Protein AF-A0A9Q0NXV8-F1 (afdb_monomer_lite)

Sequence (129 aa):
MNSQIGPPPPKRTSLAHKRGSTTSRKSSSSMAPTPSENGGTSSHGGNTSKPSSPDAPSRMAARRVNAALLTDANALLSGIVTDKDISARVIAEGLRPEQTTVSKIMTRNPIFVNSDSLAIEALQKMVQG

Radius of gyration: 29.87 Å; chains: 1; bounding box: 85×48×69 Å

Foldseek 3Di:
DDDDDDDDDDDDDDDDDDDDDDDDDDDDDDDDDDDDDDDDDPPPPPPPPPPPDDAPVVVCVVVVHFKDFDADPVRDGFFMDGPCLCCVVDVVVVHDPVPDHPSNRTGGDDDDDDPPDDPVVVVVVVVVD

InterPro domains:
  IPR000644 CBS domain [PF00571] (102-128)
  IPR046342 CBS domain superfamily [G3DSA:3.10.580.10] (48-129)
  IPR046342 CBS domain superfamily [SSF54631] (55-128)
  IPR051462 CBS domain-containing protein [PTHR48108] (56-129)

Secondary structure (DSSP, 8-state):
-----PPPPPP---PPPPP---------------------------------S--HHHHHHHHT-SEEEEE-TTS-EEEEEEHHHHIIIIITTT--GGG--HHHHSEES-----TTS-HHHHHHHHHH-

Structure (mmCIF, N/CA/C/O backbone):
data_AF-A0A9Q0NXV8-F1
#
_entry.id   AF-A0A9Q0NXV8-F1
#
loop_
_atom_site.group_PDB
_atom_site.id
_atom_site.type_symbol
_atom_site.label_atom_id
_atom_site.label_alt_id
_atom_site.label_comp_id
_atom_site.label_asym_id
_atom_site.label_entity_id
_atom_site.label_seq_id
_atom_site.pdbx_PDB_ins_code
_atom_site.Cartn_x
_atom_site.Cartn_y
_atom_site.Cartn_z
_atom_site.occupancy
_atom_site.B_iso_or_equiv
_atom_site.auth_seq_id
_atom_site.auth_comp_id
_atom_site.auth_asym_id
_atom_site.auth_atom_id
_atom_site.pdbx_PDB_model_num
ATOM 1 N N . MET A 1 1 ? 43.947 -5.105 37.808 1.00 52.59 1 MET A N 1
ATOM 2 C CA . MET A 1 1 ? 42.653 -4.963 37.107 1.00 52.59 1 MET A CA 1
ATOM 3 C C . MET A 1 1 ? 41.703 -5.998 37.693 1.00 52.59 1 MET A C 1
ATOM 5 O O . MET A 1 1 ? 41.847 -7.170 37.384 1.00 52.59 1 MET A O 1
ATOM 9 N N . ASN A 1 2 ? 40.833 -5.596 38.624 1.00 43.09 2 ASN A N 1
ATOM 10 C CA . ASN A 1 2 ? 39.892 -6.506 39.284 1.00 43.09 2 ASN A CA 1
ATOM 11 C C . ASN A 1 2 ? 38.717 -6.814 38.349 1.00 43.09 2 ASN A C 1
ATOM 13 O O . ASN A 1 2 ? 37.932 -5.926 38.031 1.00 43.09 2 ASN A O 1
ATOM 17 N N . SER A 1 3 ? 38.592 -8.072 37.938 1.00 55.44 3 SER A N 1
ATOM 18 C CA . SER A 1 3 ? 37.454 -8.582 37.172 1.00 55.44 3 SER A CA 1
ATOM 19 C C . SER A 1 3 ? 36.340 -8.996 38.135 1.00 55.44 3 SER A C 1
ATOM 21 O O . SER A 1 3 ? 36.444 -10.007 38.827 1.00 55.44 3 SER A O 1
ATOM 23 N N . GLN A 1 4 ? 35.285 -8.189 38.214 1.00 60.06 4 GLN A N 1
ATOM 24 C CA . GLN A 1 4 ? 34.122 -8.431 39.065 1.00 60.06 4 GLN A CA 1
ATOM 25 C C . GLN A 1 4 ? 33.168 -9.413 38.363 1.00 60.06 4 GLN A C 1
ATOM 27 O O . GLN A 1 4 ? 32.576 -9.085 37.337 1.00 60.06 4 GLN A O 1
ATOM 32 N N . ILE A 1 5 ? 33.050 -10.635 38.890 1.00 61.59 5 ILE A N 1
ATOM 33 C CA . ILE A 1 5 ? 32.120 -11.667 38.407 1.00 61.59 5 ILE A CA 1
ATOM 34 C C . ILE A 1 5 ? 30.780 -11.453 39.125 1.00 61.59 5 ILE A C 1
ATOM 36 O O . ILE A 1 5 ? 30.712 -11.536 40.350 1.00 61.59 5 ILE A O 1
ATOM 40 N N . GLY A 1 6 ? 29.729 -11.122 38.371 1.00 64.06 6 GLY A N 1
ATOM 41 C CA . GLY A 1 6 ? 28.375 -10.930 38.903 1.00 64.06 6 GLY A CA 1
ATOM 42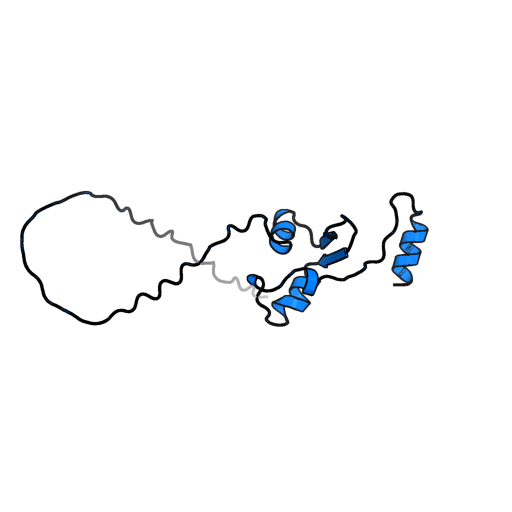 C C . GLY A 1 6 ? 27.720 -12.242 39.376 1.00 64.06 6 GLY A C 1
ATOM 43 O O . GLY A 1 6 ? 28.133 -13.323 38.949 1.00 64.06 6 GLY A O 1
ATOM 44 N N . PRO A 1 7 ? 26.705 -12.176 40.259 1.00 69.25 7 PRO A N 1
ATOM 45 C CA . PRO A 1 7 ? 26.071 -13.363 40.830 1.00 69.25 7 PRO A CA 1
ATOM 46 C C . PRO A 1 7 ? 25.245 -14.157 39.794 1.00 69.25 7 PRO A C 1
ATOM 48 O O . PRO A 1 7 ? 24.706 -13.569 38.852 1.00 69.25 7 PRO A O 1
ATOM 51 N N . PRO A 1 8 ? 25.111 -15.489 39.961 1.00 64.75 8 PRO A N 1
ATOM 52 C CA . PRO A 1 8 ? 24.391 -16.349 39.022 1.00 64.75 8 PRO A CA 1
ATOM 53 C C . PRO A 1 8 ? 22.861 -16.143 39.075 1.00 64.75 8 PRO A C 1
ATOM 55 O O . PRO A 1 8 ? 22.322 -15.785 40.126 1.00 64.75 8 PRO A O 1
ATOM 58 N N . PRO A 1 9 ? 22.131 -16.412 37.972 1.00 64.94 9 PRO A N 1
ATOM 59 C CA . PRO A 1 9 ? 20.680 -16.237 37.907 1.00 64.94 9 PRO A CA 1
ATOM 60 C C . PRO A 1 9 ? 19.910 -17.303 38.719 1.00 64.94 9 PRO A C 1
ATOM 62 O O . PRO A 1 9 ? 20.378 -18.438 38.859 1.00 64.94 9 PRO A O 1
ATOM 65 N N . PRO A 1 10 ? 18.702 -16.983 39.228 1.00 62.62 10 PRO A N 1
ATOM 66 C CA . PRO A 1 10 ? 17.912 -17.903 40.043 1.00 62.62 10 PRO A CA 1
ATOM 67 C C . PRO A 1 10 ? 17.297 -19.049 39.219 1.00 62.62 10 PRO A C 1
ATOM 69 O O . PRO A 1 10 ? 16.832 -18.868 38.092 1.00 62.62 10 PRO A O 1
ATOM 72 N N . LYS A 1 11 ? 17.263 -20.251 39.811 1.00 53.03 11 LYS A N 1
ATOM 73 C CA . LYS A 1 11 ? 16.690 -21.469 39.214 1.00 53.03 11 LYS A CA 1
ATOM 74 C C . LYS A 1 11 ? 15.155 -21.416 39.235 1.00 53.03 11 LYS A C 1
ATOM 76 O O . LYS A 1 11 ? 14.556 -21.275 40.298 1.00 53.03 11 LYS A O 1
ATOM 81 N N . ARG A 1 12 ? 14.515 -21.581 38.068 1.00 49.88 12 ARG A N 1
ATOM 82 C CA . ARG A 1 12 ? 13.050 -21.711 37.930 1.00 49.88 12 ARG A CA 1
ATOM 83 C C . ARG A 1 12 ? 12.572 -23.015 38.572 1.00 49.88 12 ARG A C 1
ATOM 85 O O . ARG A 1 12 ? 12.885 -24.094 38.077 1.00 49.88 12 ARG A O 1
ATOM 92 N N . THR A 1 13 ? 11.781 -22.914 39.634 1.00 48.94 13 THR A N 1
ATOM 93 C CA . THR A 1 13 ? 10.997 -24.024 40.183 1.00 48.94 13 THR A CA 1
ATOM 94 C C . THR A 1 13 ? 9.677 -24.136 39.412 1.00 48.94 13 THR A C 1
ATOM 96 O O . THR A 1 13 ? 8.962 -23.154 39.217 1.00 48.94 13 THR A O 1
ATOM 99 N N . SER A 1 14 ? 9.363 -25.327 38.900 1.00 45.28 14 SER A N 1
ATOM 100 C CA . SER A 1 14 ? 8.097 -25.615 38.222 1.00 45.28 14 SER A CA 1
ATOM 101 C C . SER A 1 14 ? 7.007 -25.914 39.256 1.00 45.28 14 SER A C 1
ATOM 103 O O . SER A 1 14 ? 7.026 -26.952 39.913 1.00 45.28 14 SER A O 1
ATOM 105 N N . LEU A 1 15 ? 6.038 -25.005 39.410 1.00 46.19 15 LEU A N 1
ATOM 106 C CA . LEU A 1 15 ? 4.835 -25.282 40.195 1.00 46.19 15 LEU A CA 1
ATOM 107 C C . LEU A 1 15 ? 3.858 -26.170 39.412 1.00 46.19 15 LEU A C 1
ATOM 109 O O . LEU A 1 15 ? 3.526 -25.928 38.251 1.00 46.19 15 LEU A O 1
ATOM 113 N N . ALA A 1 16 ? 3.445 -27.233 40.096 1.00 51.38 16 ALA A N 1
ATOM 114 C CA . ALA A 1 16 ? 2.641 -28.342 39.620 1.00 51.38 16 ALA A CA 1
ATOM 115 C C . ALA A 1 16 ? 1.193 -27.954 39.276 1.00 51.38 16 ALA A C 1
ATOM 117 O O . ALA A 1 16 ? 0.560 -27.140 39.949 1.00 51.38 16 ALA A O 1
ATOM 118 N N . HIS A 1 17 ? 0.650 -28.612 38.249 1.00 45.22 17 HIS A N 1
ATOM 119 C CA . HIS A 1 17 ? -0.755 -28.535 37.864 1.00 45.22 17 HIS A CA 1
ATOM 120 C C . HIS A 1 17 ? -1.626 -29.318 38.857 1.00 45.22 17 HIS A C 1
ATOM 122 O O . HIS A 1 17 ? -1.383 -30.493 39.144 1.00 45.22 17 HIS A O 1
ATOM 128 N N . LYS A 1 18 ? -2.657 -28.651 39.379 1.00 44.69 18 LYS A N 1
ATOM 129 C CA . LYS A 1 18 ? -3.628 -29.193 40.331 1.00 44.69 18 LYS A CA 1
ATOM 130 C C . LYS A 1 18 ? -4.567 -30.173 39.611 1.00 44.69 18 LYS A C 1
ATOM 132 O O . LYS A 1 18 ? -5.287 -29.788 38.695 1.00 44.69 18 LYS A O 1
ATOM 137 N N . ARG A 1 19 ? -4.551 -31.441 40.031 1.00 34.03 19 ARG A N 1
ATOM 138 C CA . ARG A 1 19 ? -5.478 -32.500 39.593 1.00 34.03 19 ARG A CA 1
ATOM 139 C C . ARG A 1 19 ? -6.863 -32.230 40.19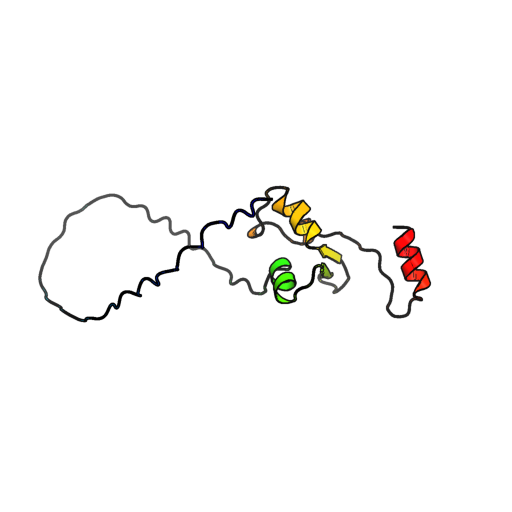0 1.00 34.03 19 ARG A C 1
ATOM 141 O O . ARG A 1 19 ? -6.972 -32.037 41.398 1.00 34.03 19 ARG A O 1
ATOM 148 N N . GLY A 1 20 ? -7.905 -32.243 39.364 1.00 36.94 20 GLY A N 1
ATOM 149 C CA . GLY A 1 20 ? -9.300 -32.233 39.800 1.00 36.94 20 GLY A CA 1
ATOM 150 C C . GLY A 1 20 ? -10.036 -33.427 39.203 1.00 36.94 20 GLY A C 1
ATOM 151 O O . GLY A 1 20 ? -10.307 -33.446 38.009 1.00 36.94 20 GLY A O 1
ATOM 152 N N . SER A 1 21 ? -10.348 -34.419 40.033 1.00 40.56 21 SER A N 1
ATOM 153 C CA . SER A 1 21 ? -11.328 -35.466 39.737 1.00 40.56 21 SER A CA 1
ATOM 154 C C . SER A 1 21 ? -12.004 -35.865 41.042 1.00 40.56 21 SER A C 1
ATOM 156 O O . SER A 1 21 ? -11.302 -36.252 41.974 1.00 40.56 21 SER A O 1
ATOM 158 N N . THR A 1 22 ? -13.331 -35.776 41.121 1.00 37.09 22 THR A N 1
ATOM 159 C CA . THR A 1 22 ? -14.213 -36.782 41.747 1.00 37.09 22 THR A CA 1
ATOM 160 C C . THR A 1 22 ? -15.678 -36.364 41.641 1.00 37.09 22 THR A C 1
ATOM 162 O O . THR A 1 22 ? -16.037 -35.193 41.569 1.00 37.09 22 THR A O 1
ATOM 165 N N . THR A 1 23 ? -16.499 -37.398 41.552 1.00 34.97 23 THR A N 1
ATOM 166 C CA . THR A 1 23 ? -17.894 -37.484 41.140 1.00 34.97 23 THR A CA 1
ATOM 167 C C . THR A 1 23 ? -18.876 -37.517 42.316 1.00 34.97 23 THR A C 1
ATOM 169 O O . THR A 1 23 ? -18.557 -38.035 43.381 1.00 34.97 23 THR A O 1
ATOM 172 N N . SER A 1 24 ? -20.128 -37.141 42.018 1.00 39.56 24 SER A N 1
ATOM 173 C CA . SER A 1 24 ? -21.401 -37.577 42.634 1.00 39.56 24 SER A CA 1
ATOM 174 C C . SER A 1 24 ? -21.760 -37.123 44.060 1.00 39.56 24 SER A C 1
ATOM 176 O O . SER A 1 24 ? -21.072 -37.459 45.016 1.00 39.56 24 SER A O 1
ATOM 178 N N . ARG A 1 25 ? -22.956 -36.522 44.216 1.00 42.59 25 ARG A N 1
ATOM 179 C CA . ARG A 1 25 ? -24.110 -37.134 44.920 1.00 42.59 25 ARG A CA 1
ATOM 180 C C . ARG A 1 25 ? -25.383 -36.269 44.843 1.00 42.59 25 ARG A C 1
ATOM 182 O O . ARG A 1 25 ? -25.326 -35.047 44.845 1.00 42.59 25 ARG A O 1
ATOM 189 N N . LYS A 1 26 ? -26.520 -36.962 44.724 1.00 36.97 26 LYS A N 1
ATOM 190 C CA . LYS A 1 26 ? -27.904 -36.507 44.499 1.00 36.97 26 LYS A CA 1
ATOM 191 C C . LYS A 1 26 ? -28.740 -36.801 45.755 1.00 36.97 26 LYS A C 1
ATOM 193 O O . LYS A 1 26 ? -28.640 -37.922 46.243 1.00 36.97 26 LYS A O 1
ATOM 198 N N . SER A 1 27 ? -29.596 -35.865 46.181 1.00 41.47 27 SER A N 1
ATOM 199 C CA . SER A 1 27 ? -30.734 -36.041 47.128 1.00 41.47 27 SER A CA 1
ATOM 200 C C . SER A 1 27 ? -31.414 -34.663 47.323 1.00 41.47 27 SER A C 1
ATOM 202 O O . SER A 1 27 ? -30.717 -33.744 47.729 1.00 41.47 27 SER A O 1
ATOM 204 N N . SER A 1 28 ? -32.600 -34.325 46.785 1.00 43.31 28 SER A N 1
ATOM 205 C CA . SER A 1 28 ? -34.014 -34.710 47.057 1.00 43.31 28 SER A CA 1
ATOM 206 C C . SER A 1 28 ? -34.743 -33.886 48.153 1.00 43.31 28 SER A C 1
ATOM 208 O O . SER A 1 28 ? -34.288 -33.881 49.290 1.00 43.31 28 SER A O 1
ATOM 210 N N . SER A 1 29 ? -35.929 -33.335 47.791 1.00 37.03 29 SER A N 1
ATOM 211 C CA . SER A 1 29 ? -37.037 -32.693 48.580 1.00 37.03 29 SER A CA 1
ATOM 212 C C . SER A 1 29 ? -36.802 -31.266 49.141 1.00 37.03 29 SER A C 1
ATOM 214 O O . SER A 1 29 ? -35.686 -30.997 49.554 1.00 37.03 29 SER A O 1
ATOM 216 N N . SER A 1 30 ? -37.724 -30.280 49.222 1.00 37.25 30 SER A N 1
ATOM 217 C CA . SER A 1 30 ? -39.164 -30.065 48.899 1.00 37.25 30 SER A CA 1
ATOM 218 C C . SER A 1 30 ? -39.542 -28.558 49.097 1.00 37.25 30 SER A C 1
ATOM 220 O O . SER A 1 30 ? -38.924 -27.935 49.949 1.00 37.25 30 SER A O 1
ATOM 222 N N . MET A 1 31 ? -40.537 -28.036 48.335 1.00 35.31 31 MET A N 1
ATOM 223 C CA . MET A 1 31 ? -41.461 -26.841 48.440 1.00 35.31 31 MET A CA 1
ATOM 224 C C . MET A 1 31 ? -41.196 -25.697 49.475 1.00 35.31 31 MET A C 1
ATOM 226 O O . MET A 1 31 ? -40.831 -26.003 50.596 1.00 35.31 31 MET A O 1
ATOM 230 N N . ALA A 1 32 ? -41.445 -24.377 49.304 1.00 45.50 32 ALA A N 1
ATOM 231 C CA . ALA A 1 32 ? -42.276 -23.498 48.437 1.00 45.50 32 ALA A CA 1
ATOM 232 C C . ALA A 1 32 ? -41.725 -22.012 48.482 1.00 45.50 32 ALA A C 1
ATOM 234 O O . ALA A 1 32 ? -40.693 -21.807 49.119 1.00 45.50 32 ALA A O 1
ATOM 235 N N . PRO A 1 33 ? -42.330 -20.980 47.828 1.00 45.44 33 PRO A N 1
ATOM 236 C CA . PRO A 1 33 ? -41.615 -19.823 47.245 1.00 45.44 33 PRO A CA 1
ATOM 237 C C . PRO A 1 33 ? -41.532 -18.537 48.101 1.00 45.44 33 PRO A C 1
ATOM 239 O O . PRO A 1 33 ? -42.396 -18.269 48.931 1.00 45.44 33 PRO A O 1
ATOM 242 N N . THR A 1 34 ? -40.552 -17.676 47.794 1.00 44.72 34 THR A N 1
ATOM 243 C CA . THR A 1 34 ? -40.480 -16.257 48.203 1.00 44.72 34 THR A CA 1
ATOM 244 C C . THR A 1 34 ? -40.438 -15.353 46.957 1.00 44.72 34 THR A C 1
ATOM 246 O O . THR A 1 34 ? -39.761 -15.707 45.988 1.00 44.72 34 THR A O 1
ATOM 249 N N . PRO A 1 35 ? -41.139 -14.200 46.917 1.00 43.50 35 PRO A N 1
ATOM 250 C CA . PRO A 1 35 ? -40.987 -13.235 45.835 1.00 43.50 35 PRO A CA 1
ATOM 251 C C . PRO A 1 35 ? -39.839 -12.284 46.188 1.00 43.50 35 PRO A C 1
ATOM 253 O O . PRO A 1 35 ? -39.892 -11.606 47.211 1.00 43.50 35 PRO A O 1
ATOM 256 N N . SER A 1 36 ? -38.792 -12.239 45.364 1.00 49.22 36 SER A N 1
ATOM 257 C CA . SER A 1 36 ? -37.734 -11.235 45.498 1.00 49.22 36 SER A CA 1
ATOM 258 C C . SER A 1 36 ? -37.511 -10.536 44.165 1.00 49.22 36 SER A C 1
ATOM 260 O O . SER A 1 36 ? -37.286 -11.171 43.136 1.00 49.22 36 SER A O 1
ATOM 262 N N . GLU A 1 37 ? -37.632 -9.216 44.222 1.00 35.59 37 GLU A N 1
ATOM 263 C CA . GLU A 1 37 ? -37.556 -8.263 43.125 1.00 35.59 37 GLU A CA 1
ATOM 264 C C . GLU A 1 37 ? -36.120 -8.054 42.607 1.00 35.59 37 GLU A C 1
ATOM 266 O O . GLU A 1 37 ? -35.141 -8.218 43.335 1.00 35.59 37 GLU A O 1
ATOM 271 N N . ASN A 1 38 ? -36.063 -7.572 41.359 1.00 33.44 38 ASN A N 1
ATOM 272 C CA . ASN A 1 38 ? -34.958 -6.932 40.634 1.00 33.44 38 ASN A CA 1
ATOM 273 C C . ASN A 1 38 ? -33.880 -7.799 39.962 1.00 33.44 38 ASN A C 1
ATOM 275 O O . ASN A 1 38 ? -33.057 -8.455 40.591 1.00 33.44 38 ASN A O 1
ATOM 279 N N . GLY A 1 39 ? -33.802 -7.646 38.635 1.00 33.75 39 GLY A N 1
ATOM 280 C CA . GLY A 1 39 ? -32.649 -8.036 37.826 1.00 33.75 39 GLY A CA 1
ATOM 281 C C . GLY A 1 39 ? -32.956 -7.981 36.334 1.00 33.75 39 GLY A C 1
ATOM 282 O O . GLY A 1 39 ? -33.428 -8.959 35.762 1.00 33.75 39 GLY A O 1
ATOM 283 N N . GLY A 1 40 ? -32.722 -6.827 35.704 1.00 40.81 40 GLY A N 1
ATOM 284 C CA . GLY A 1 40 ? -32.928 -6.627 34.272 1.00 40.81 40 GLY A CA 1
ATOM 285 C C . GLY A 1 40 ? -32.151 -7.633 33.423 1.00 40.81 40 GLY A C 1
ATOM 286 O O . GLY A 1 40 ? -30.950 -7.823 33.601 1.00 40.81 40 GLY A O 1
ATOM 287 N N . THR A 1 41 ? -32.834 -8.241 32.458 1.00 38.06 41 THR A N 1
ATOM 288 C CA . THR A 1 41 ? -32.188 -8.955 31.359 1.00 38.06 41 THR A CA 1
ATOM 289 C C . THR A 1 41 ? -32.449 -8.161 30.090 1.00 38.06 41 THR A C 1
ATOM 291 O O . THR A 1 41 ? -33.449 -8.318 29.398 1.00 38.06 41 THR A O 1
ATOM 294 N N . SER A 1 42 ? -31.540 -7.233 29.797 1.00 42.91 42 SER A N 1
ATOM 295 C CA . SER A 1 42 ? -31.408 -6.689 28.456 1.00 42.91 42 SER A CA 1
ATOM 296 C C . SER A 1 42 ? -30.935 -7.828 27.555 1.00 42.91 42 SER A C 1
ATOM 298 O O . SER A 1 42 ? -29.753 -8.153 27.474 1.00 42.91 42 SER A O 1
ATOM 300 N N . SER A 1 43 ? -31.884 -8.466 26.877 1.00 44.34 43 SER A N 1
ATOM 301 C CA . SER A 1 43 ? -31.621 -9.400 25.791 1.00 44.34 43 SER A CA 1
ATOM 302 C C . SER A 1 43 ? -31.041 -8.637 24.595 1.00 44.34 43 SER A C 1
ATOM 304 O O . SER A 1 43 ? -31.725 -8.388 23.605 1.00 44.34 43 SER A O 1
ATOM 306 N N . HIS A 1 44 ? -29.771 -8.241 24.671 1.00 46.44 44 HIS A N 1
ATOM 307 C CA . HIS A 1 44 ? -29.007 -7.914 23.472 1.00 46.44 44 HIS A CA 1
ATOM 308 C C . HIS A 1 44 ? -28.566 -9.232 22.843 1.00 46.44 44 HIS A C 1
ATOM 310 O O . HIS A 1 44 ? -27.467 -9.731 23.084 1.00 46.44 44 HIS A O 1
ATOM 316 N N . GLY A 1 45 ? -29.476 -9.813 22.059 1.00 41.91 45 GLY A N 1
ATOM 317 C CA . GLY A 1 45 ? -29.164 -10.863 21.101 1.00 41.91 45 GLY A CA 1
ATOM 318 C C . GLY A 1 45 ? -28.170 -10.316 20.083 1.00 41.91 45 GLY A C 1
ATOM 319 O O . GLY A 1 45 ? -28.552 -9.746 19.065 1.00 41.91 45 GLY A O 1
ATOM 320 N N . GLY A 1 46 ? -26.882 -10.433 20.394 1.00 40.41 46 GLY A N 1
ATOM 321 C CA . GLY A 1 46 ? -25.817 -10.143 19.455 1.00 40.41 46 GLY A CA 1
ATOM 322 C C . GLY A 1 46 ? -25.844 -11.201 18.366 1.00 40.41 46 GLY A C 1
ATOM 323 O O . GLY A 1 46 ? -25.392 -12.322 18.589 1.00 40.41 46 GLY A O 1
ATOM 324 N N . ASN A 1 47 ? -26.364 -10.845 17.191 1.00 49.44 47 ASN A N 1
ATOM 325 C CA . ASN A 1 47 ? -26.079 -11.569 15.961 1.00 49.44 47 ASN A CA 1
ATOM 326 C C . ASN A 1 47 ? -24.560 -11.554 15.765 1.00 49.44 47 ASN A C 1
ATOM 328 O O . ASN A 1 47 ? -24.002 -10.605 15.217 1.00 49.44 47 ASN A O 1
ATOM 332 N N . THR A 1 48 ? -23.871 -12.590 16.236 1.00 48.88 48 THR A N 1
ATOM 333 C CA . THR A 1 48 ? -22.484 -12.842 15.868 1.00 48.88 48 THR A CA 1
ATOM 334 C C . THR A 1 48 ? -22.509 -13.396 14.453 1.00 48.88 48 THR A C 1
ATOM 336 O O . THR A 1 48 ? -22.503 -14.603 14.214 1.00 48.88 48 THR A O 1
ATOM 339 N N . SER A 1 49 ? -22.593 -12.489 13.478 1.00 57.88 49 SER A N 1
ATOM 340 C CA . SER A 1 49 ? -22.225 -12.810 12.109 1.00 57.88 49 SER A CA 1
ATOM 341 C C . SER A 1 49 ? -20.799 -13.347 12.160 1.00 57.88 49 SER A C 1
ATOM 343 O O . SER A 1 49 ? -19.835 -12.631 12.423 1.00 57.88 49 SER A O 1
ATOM 345 N N . LYS A 1 50 ? -20.684 -14.666 12.006 1.00 46.84 50 LYS A N 1
ATOM 346 C CA . LYS A 1 50 ? -19.425 -15.383 11.835 1.00 46.84 50 LYS A CA 1
ATOM 347 C C . LYS A 1 50 ? -18.536 -14.551 10.900 1.00 46.84 50 LYS A C 1
ATOM 349 O O . LYS A 1 50 ? -18.988 -14.286 9.785 1.00 46.84 50 LYS A O 1
ATOM 354 N N . PRO A 1 51 ? -17.321 -14.128 11.296 1.00 48.88 51 PRO A N 1
ATOM 355 C CA . PRO A 1 51 ? -16.437 -13.433 10.372 1.00 48.88 51 PRO A CA 1
ATOM 356 C C . PRO A 1 51 ? -16.087 -14.428 9.261 1.00 48.88 51 PRO A C 1
ATOM 358 O O . PRO A 1 51 ? -15.316 -15.365 9.461 1.00 48.88 51 PRO A O 1
ATOM 361 N N . SER A 1 52 ? -16.746 -14.302 8.109 1.00 51.22 52 SER A N 1
ATOM 362 C CA . SER A 1 52 ? -16.696 -15.298 7.034 1.00 51.22 52 SER A CA 1
ATOM 363 C C . SER A 1 52 ? -15.403 -15.243 6.216 1.00 51.22 52 SER A C 1
ATOM 365 O O . SER A 1 52 ? -15.213 -16.053 5.316 1.00 51.22 52 SER A O 1
ATOM 367 N N . SER A 1 53 ? -14.470 -14.356 6.554 1.00 54.31 53 SER A N 1
ATOM 368 C CA . SER A 1 53 ? -13.096 -14.359 6.051 1.00 54.31 53 SER A CA 1
ATOM 369 C C . SER A 1 53 ? -12.195 -13.569 7.004 1.00 54.31 53 SER A C 1
ATOM 371 O O . SER A 1 53 ? -12.654 -12.547 7.517 1.00 54.31 53 SER A O 1
ATOM 373 N N . PRO A 1 54 ? -10.931 -13.978 7.227 1.00 62.00 54 PRO A N 1
ATOM 374 C CA . PRO A 1 54 ? -9.983 -13.161 7.978 1.00 62.00 54 PRO A CA 1
ATOM 375 C C . PRO A 1 54 ? -9.823 -11.792 7.308 1.00 62.00 54 PRO A C 1
ATOM 377 O O . PRO A 1 54 ? -9.720 -11.701 6.080 1.00 62.00 54 PRO A O 1
ATOM 380 N N . ASP A 1 55 ? -9.812 -10.739 8.121 1.00 83.50 55 ASP A N 1
ATOM 381 C CA . ASP A 1 55 ? -9.556 -9.376 7.667 1.00 83.50 55 ASP A CA 1
ATOM 382 C C . ASP A 1 55 ? -8.138 -9.235 7.074 1.00 83.50 55 ASP A C 1
ATOM 384 O O . ASP A 1 55 ? -7.289 -10.130 7.181 1.00 83.50 55 ASP A O 1
ATOM 388 N N . ALA A 1 56 ? -7.881 -8.130 6.364 1.00 87.81 56 ALA A N 1
ATOM 389 C CA . ALA A 1 56 ? -6.596 -7.933 5.689 1.00 87.81 56 ALA A CA 1
ATOM 390 C C . ALA A 1 56 ? -5.386 -8.039 6.646 1.00 87.81 56 ALA A C 1
ATOM 392 O O . ALA A 1 56 ? -4.465 -8.784 6.301 1.00 87.81 56 ALA A O 1
ATOM 393 N N . PRO A 1 57 ? -5.386 -7.421 7.849 1.00 90.25 57 PRO A N 1
ATOM 394 C CA . PRO A 1 57 ? -4.283 -7.559 8.803 1.00 90.25 57 PRO A CA 1
ATOM 395 C C . PRO A 1 57 ? -4.026 -9.011 9.225 1.00 90.25 57 PRO A C 1
ATOM 397 O O . PRO A 1 57 ? -2.882 -9.468 9.191 1.00 90.25 57 PRO A O 1
ATOM 400 N N . SER A 1 58 ? -5.076 -9.776 9.545 1.00 92.00 58 SER A N 1
ATOM 401 C CA . SER A 1 58 ? -4.929 -11.188 9.922 1.00 92.00 58 SER A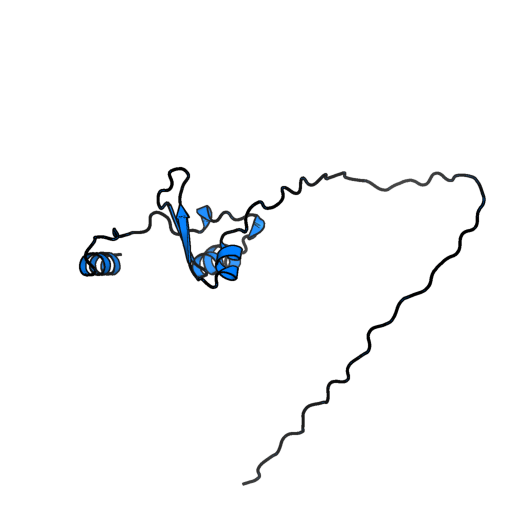 CA 1
ATOM 402 C C . SER A 1 58 ? -4.367 -12.026 8.773 1.00 92.00 58 SER A C 1
ATOM 404 O O . SER A 1 58 ? -3.513 -12.890 8.984 1.00 92.00 58 SER A O 1
ATOM 406 N N . ARG A 1 59 ? -4.798 -11.760 7.530 1.00 92.31 59 ARG A N 1
ATOM 407 C CA . ARG A 1 59 ? -4.268 -12.435 6.331 1.00 92.31 59 ARG A CA 1
ATOM 408 C C . ARG A 1 59 ? -2.803 -12.096 6.074 1.00 92.31 59 ARG A C 1
ATOM 410 O O . ARG A 1 59 ? -2.043 -12.995 5.712 1.00 92.31 59 ARG A O 1
ATOM 417 N N . MET A 1 60 ? -2.419 -10.834 6.250 1.00 95.25 60 MET A N 1
ATOM 418 C CA . MET A 1 60 ? -1.036 -10.372 6.111 1.00 95.25 60 MET A CA 1
ATOM 419 C C . MET A 1 60 ? -0.128 -11.060 7.135 1.00 95.25 60 MET A C 1
ATOM 421 O O . MET A 1 60 ? 0.885 -11.649 6.755 1.00 95.25 60 MET A O 1
ATOM 425 N N . ALA A 1 61 ? -0.552 -11.103 8.403 1.00 93.88 61 ALA A N 1
ATOM 426 C CA . ALA A 1 61 ? 0.168 -11.783 9.477 1.00 93.88 61 ALA A CA 1
ATOM 427 C C . ALA A 1 61 ? 0.319 -13.290 9.213 1.00 93.88 61 ALA A C 1
ATOM 429 O O . ALA A 1 61 ? 1.427 -13.825 9.281 1.00 93.88 61 ALA A O 1
ATOM 430 N N . ALA A 1 62 ? -0.768 -13.972 8.837 1.00 96.06 62 ALA A N 1
ATOM 431 C CA . ALA A 1 62 ? -0.751 -15.406 8.547 1.00 96.06 62 ALA A CA 1
ATOM 432 C C . ALA A 1 62 ? 0.176 -15.768 7.373 1.00 96.06 62 ALA A C 1
ATOM 434 O O . ALA A 1 62 ? 0.792 -16.833 7.372 1.00 96.06 62 ALA A O 1
ATOM 435 N N . ARG A 1 63 ? 0.289 -14.883 6.375 1.00 96.12 63 ARG A N 1
ATOM 436 C CA . ARG A 1 63 ? 1.141 -15.078 5.191 1.00 96.12 63 ARG A CA 1
ATOM 437 C C . ARG A 1 63 ? 2.550 -14.511 5.346 1.00 96.12 63 ARG A C 1
ATOM 439 O O . ARG A 1 63 ? 3.366 -14.739 4.460 1.00 96.12 63 ARG A O 1
ATOM 446 N N . ARG A 1 64 ? 2.840 -13.814 6.450 1.00 96.69 64 ARG A N 1
ATOM 447 C CA . ARG A 1 64 ? 4.112 -13.113 6.698 1.00 96.69 64 ARG A CA 1
ATOM 448 C C . ARG A 1 64 ? 4.461 -12.119 5.581 1.00 96.69 64 ARG A C 1
ATOM 450 O O . ARG A 1 64 ? 5.603 -12.054 5.139 1.00 96.69 64 ARG A O 1
ATOM 457 N N . VAL A 1 65 ? 3.466 -11.358 5.128 1.00 97.38 65 VAL A N 1
ATOM 458 C CA . VAL A 1 65 ? 3.626 -10.283 4.133 1.00 97.38 65 VAL A CA 1
ATOM 459 C C . VAL A 1 65 ? 3.302 -8.929 4.761 1.00 97.38 65 VAL A C 1
ATOM 461 O O . VAL A 1 65 ? 2.485 -8.851 5.676 1.00 97.38 65 VAL A O 1
ATOM 464 N N . ASN A 1 66 ? 3.924 -7.861 4.264 1.00 97.06 66 ASN A N 1
ATOM 465 C CA . ASN A 1 66 ? 3.766 -6.495 4.783 1.00 97.06 66 ASN A CA 1
ATOM 466 C C . ASN A 1 66 ? 2.777 -5.637 3.980 1.00 97.06 66 ASN A C 1
ATOM 468 O O . ASN A 1 66 ? 2.459 -4.526 4.399 1.00 97.06 66 ASN A O 1
ATOM 472 N N . ALA A 1 67 ? 2.275 -6.146 2.854 1.00 96.69 67 ALA A N 1
ATOM 473 C CA . ALA A 1 67 ? 1.324 -5.450 2.005 1.00 96.69 67 ALA A CA 1
ATOM 474 C C . ALA A 1 67 ? 0.259 -6.397 1.444 1.00 96.69 67 ALA A C 1
ATOM 476 O O . ALA A 1 67 ? 0.509 -7.584 1.217 1.00 96.69 67 ALA A O 1
ATOM 477 N N . ALA A 1 68 ? -0.926 -5.852 1.184 1.00 96.19 68 ALA A N 1
ATOM 478 C CA . ALA A 1 68 ? -1.993 -6.524 0.459 1.00 96.19 68 ALA A CA 1
ATOM 479 C C . ALA A 1 68 ? -2.590 -5.589 -0.598 1.00 96.19 68 ALA A C 1
ATOM 481 O O . ALA A 1 68 ? -2.891 -4.429 -0.315 1.00 96.19 68 ALA A O 1
ATOM 482 N N . LEU A 1 69 ? -2.786 -6.116 -1.809 1.00 95.81 69 LEU A N 1
ATOM 483 C CA . LEU A 1 69 ? -3.540 -5.441 -2.862 1.00 95.81 69 LEU A CA 1
ATOM 484 C C . LEU A 1 69 ? -5.039 -5.619 -2.617 1.00 95.81 69 LEU A C 1
ATOM 486 O O . LEU A 1 69 ? -5.493 -6.700 -2.229 1.00 95.81 69 LEU A O 1
ATOM 490 N N . LEU A 1 70 ? -5.795 -4.555 -2.855 1.00 95.06 70 LEU A N 1
ATOM 491 C CA . LEU A 1 70 ? -7.245 -4.538 -2.782 1.00 95.06 70 LEU A CA 1
ATOM 492 C C . LEU A 1 70 ? -7.822 -4.453 -4.184 1.00 95.06 70 LEU A C 1
ATOM 494 O O . LEU A 1 70 ? -7.374 -3.649 -5.000 1.00 95.06 70 LEU A O 1
ATOM 498 N N . THR A 1 71 ? -8.848 -5.254 -4.431 1.00 94.56 71 THR A N 1
ATOM 499 C CA . THR A 1 71 ? -9.659 -5.169 -5.638 1.00 94.56 71 THR A CA 1
ATOM 500 C C . THR A 1 71 ? -11.068 -4.714 -5.297 1.00 94.56 71 THR A C 1
ATOM 502 O O . THR A 1 71 ? -11.548 -4.918 -4.179 1.00 94.56 71 THR A O 1
ATOM 505 N N . ASP A 1 72 ? -11.707 -4.018 -6.228 1.00 93.06 72 ASP A N 1
ATOM 506 C CA . ASP A 1 72 ? -13.121 -3.670 -6.124 1.00 93.06 72 ASP A CA 1
ATOM 507 C C . ASP A 1 72 ? -14.030 -4.824 -6.596 1.00 93.06 72 ASP A C 1
ATOM 509 O O . ASP A 1 72 ? -13.575 -5.929 -6.904 1.00 93.06 72 ASP A O 1
ATOM 513 N N . ALA A 1 73 ? -15.340 -4.567 -6.654 1.00 93.75 73 ALA A N 1
ATOM 514 C CA . ALA A 1 73 ? -16.326 -5.540 -7.123 1.00 93.75 73 ALA A CA 1
ATOM 515 C C . ALA A 1 73 ? -16.153 -5.932 -8.605 1.00 93.75 73 ALA A C 1
ATOM 517 O O . ALA A 1 73 ? -16.642 -6.983 -9.010 1.00 93.75 73 ALA A O 1
ATOM 518 N N . ASN A 1 74 ? -15.438 -5.124 -9.394 1.00 95.69 74 ASN A N 1
ATOM 519 C CA . ASN A 1 74 ? -15.142 -5.376 -10.804 1.00 95.69 74 ASN A CA 1
ATOM 520 C C . ASN A 1 74 ? -13.797 -6.099 -10.995 1.00 95.69 74 ASN A C 1
ATOM 522 O O . ASN A 1 74 ? -13.319 -6.215 -12.120 1.00 95.69 74 ASN A O 1
ATOM 526 N N . ALA A 1 75 ? -13.176 -6.566 -9.904 1.00 93.31 75 ALA A N 1
ATOM 527 C CA . ALA A 1 75 ? -11.843 -7.163 -9.882 1.00 93.31 75 ALA A CA 1
ATOM 528 C C . ALA A 1 75 ? -10.716 -6.223 -10.355 1.00 93.31 75 ALA A C 1
ATOM 530 O O . ALA A 1 75 ? -9.630 -6.686 -10.707 1.00 93.31 75 ALA A O 1
ATOM 531 N N . LEU A 1 76 ? -10.936 -4.906 -10.314 1.00 93.50 76 LEU A N 1
ATOM 532 C CA . LEU A 1 76 ? -9.917 -3.909 -10.634 1.00 93.50 76 LEU A CA 1
ATOM 533 C C . LEU A 1 76 ? -9.124 -3.529 -9.386 1.00 93.50 76 LEU A C 1
ATOM 535 O O . LEU A 1 76 ? -9.670 -3.492 -8.282 1.00 93.50 76 LEU A O 1
ATOM 539 N N . LEU A 1 77 ? -7.834 -3.226 -9.558 1.00 94.94 77 LEU A N 1
ATOM 540 C CA . LEU A 1 77 ? -6.958 -2.766 -8.479 1.00 94.94 77 LEU A CA 1
ATOM 541 C C . LEU A 1 77 ? -7.471 -1.431 -7.918 1.00 94.94 77 LEU A C 1
ATOM 543 O O . LEU A 1 77 ? -7.388 -0.399 -8.576 1.00 94.94 77 LEU A O 1
ATOM 547 N N . SER A 1 78 ? -7.979 -1.453 -6.687 1.00 95.56 78 SER A N 1
ATOM 548 C CA . SER A 1 78 ? -8.563 -0.284 -6.019 1.00 95.56 78 SER A CA 1
ATOM 549 C C . SER A 1 78 ? -7.607 0.370 -5.023 1.00 95.56 78 SER A C 1
ATOM 551 O O . SER A 1 78 ? -7.695 1.574 -4.756 1.00 95.56 78 SER A O 1
ATOM 553 N N . GLY A 1 79 ? -6.665 -0.401 -4.479 1.00 97.00 79 GLY A N 1
ATOM 554 C CA . GLY A 1 79 ? -5.712 0.116 -3.511 1.00 97.00 79 GLY A CA 1
ATOM 555 C C . GLY A 1 79 ? -4.661 -0.882 -3.058 1.00 97.00 79 GLY A C 1
ATOM 556 O O . GLY A 1 79 ? -4.664 -2.054 -3.428 1.00 97.00 79 GLY A O 1
ATOM 557 N N . ILE A 1 80 ? -3.772 -0.390 -2.205 1.00 97.50 80 ILE A N 1
ATOM 558 C CA . ILE A 1 80 ? -2.802 -1.182 -1.453 1.00 97.50 80 ILE A CA 1
ATOM 559 C C . ILE A 1 80 ? -2.878 -0.779 0.019 1.00 97.50 80 ILE A C 1
ATOM 561 O O . ILE A 1 80 ? -3.012 0.402 0.339 1.00 97.50 80 ILE A O 1
ATOM 565 N N . VAL A 1 81 ? -2.815 -1.756 0.918 1.00 97.50 81 VAL A N 1
ATOM 566 C CA . VAL A 1 81 ? -2.665 -1.522 2.359 1.00 97.50 81 VAL A CA 1
ATOM 567 C C . VAL A 1 81 ? -1.363 -2.143 2.833 1.00 97.50 81 VAL A C 1
ATOM 569 O O . VAL A 1 81 ? -1.027 -3.259 2.436 1.00 97.50 81 VAL A O 1
ATOM 572 N N . THR A 1 82 ? -0.642 -1.420 3.681 1.00 97.69 82 THR A N 1
ATOM 573 C CA . THR A 1 82 ? 0.606 -1.864 4.306 1.00 97.69 82 THR A CA 1
ATOM 574 C C . THR A 1 82 ? 0.484 -1.921 5.830 1.00 97.69 82 THR A C 1
ATOM 576 O O . THR A 1 82 ? -0.425 -1.335 6.421 1.00 97.69 82 THR A O 1
ATOM 579 N N . ASP A 1 83 ? 1.415 -2.606 6.491 1.00 95.94 83 ASP A N 1
ATOM 580 C CA . ASP A 1 83 ? 1.585 -2.541 7.950 1.00 95.94 83 ASP A CA 1
ATOM 581 C C . ASP A 1 83 ? 1.783 -1.101 8.462 1.00 95.94 83 ASP A C 1
ATOM 583 O O . ASP A 1 83 ? 1.261 -0.737 9.521 1.00 95.94 83 ASP A O 1
ATOM 587 N N . LYS A 1 84 ? 2.450 -0.249 7.675 1.00 97.31 84 LYS A N 1
ATOM 588 C CA . LYS A 1 84 ? 2.580 1.1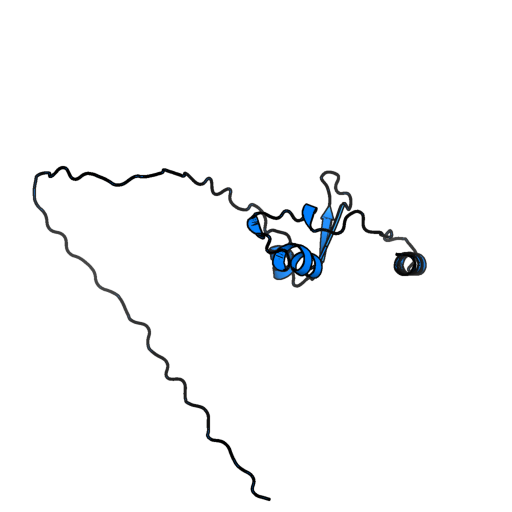88 7.927 1.00 97.31 84 LYS A CA 1
ATOM 589 C C . LYS A 1 84 ? 1.233 1.901 7.894 1.00 97.31 84 LYS A C 1
ATOM 591 O O . LYS A 1 84 ? 0.992 2.730 8.764 1.00 97.31 84 LYS A O 1
ATOM 596 N N . ASP A 1 85 ? 0.350 1.586 6.947 1.00 97.00 85 ASP A N 1
ATOM 597 C CA . ASP A 1 85 ? -0.989 2.192 6.898 1.00 97.00 85 ASP A CA 1
ATOM 598 C C . ASP A 1 85 ? -1.819 1.805 8.125 1.00 97.00 85 ASP A C 1
ATOM 600 O O . ASP A 1 85 ? -2.473 2.659 8.720 1.00 97.00 85 ASP A O 1
ATOM 604 N N . ILE A 1 86 ? -1.748 0.540 8.552 1.00 95.75 86 ILE A N 1
ATOM 605 C CA . ILE A 1 86 ? -2.409 0.068 9.777 1.00 95.75 86 ILE A CA 1
ATOM 606 C C . ILE A 1 86 ? -1.845 0.810 10.995 1.00 95.75 86 ILE A C 1
ATOM 608 O O . ILE A 1 86 ? -2.592 1.371 11.797 1.00 95.75 86 ILE A O 1
ATOM 612 N N . SER A 1 87 ? -0.520 0.868 11.116 1.00 96.38 87 SER A N 1
ATOM 613 C CA . SER A 1 87 ? 0.150 1.517 12.245 1.00 96.38 87 SER A CA 1
ATOM 614 C C . SER A 1 87 ? -0.158 3.016 12.305 1.00 96.38 87 SER A C 1
ATOM 616 O O . SER A 1 87 ? -0.519 3.533 13.359 1.00 96.38 87 SER A O 1
ATOM 618 N N . ALA A 1 88 ? -0.062 3.715 11.174 1.00 97.69 88 ALA A N 1
ATOM 619 C CA . ALA A 1 88 ? -0.193 5.166 11.113 1.00 97.69 88 ALA A CA 1
ATOM 620 C C . ALA A 1 88 ? -1.646 5.648 11.109 1.00 97.69 88 ALA A C 1
ATOM 622 O O . ALA A 1 88 ? -1.926 6.688 11.683 1.00 97.69 88 ALA A O 1
ATOM 623 N N . ARG A 1 89 ? -2.573 4.929 10.465 1.00 97.19 89 ARG A N 1
ATOM 624 C CA . ARG A 1 89 ? -3.957 5.405 10.276 1.00 97.19 89 ARG A CA 1
ATOM 625 C C . ARG A 1 89 ? -4.976 4.716 11.180 1.00 97.19 89 ARG A C 1
ATOM 627 O O . ARG A 1 89 ? -6.117 5.164 11.227 1.00 97.19 89 ARG A O 1
ATOM 634 N N . VAL A 1 90 ? -4.602 3.631 11.864 1.00 96.31 90 VAL A N 1
ATOM 635 C CA . VAL A 1 90 ? -5.456 2.963 12.863 1.00 96.31 90 VAL A CA 1
ATOM 636 C C . VAL A 1 90 ? -4.886 3.166 14.256 1.00 96.31 90 VAL A C 1
ATOM 638 O O . VAL A 1 90 ? -5.541 3.772 15.095 1.00 96.31 90 VAL A O 1
ATOM 641 N N . ILE A 1 91 ? -3.662 2.689 14.496 1.00 96.12 91 ILE A N 1
ATOM 642 C CA . ILE A 1 91 ? -3.092 2.653 15.849 1.00 96.12 91 ILE A CA 1
ATOM 643 C C . ILE A 1 91 ? -2.737 4.055 16.343 1.00 96.12 91 ILE A C 1
ATOM 645 O O . ILE A 1 91 ? -3.175 4.438 17.424 1.00 96.12 91 ILE A O 1
ATOM 649 N N . ALA A 1 92 ? -1.987 4.832 15.557 1.00 97.75 92 ALA A N 1
ATOM 650 C CA . ALA A 1 92 ? -1.586 6.184 15.954 1.00 97.75 92 ALA A CA 1
ATOM 651 C C . ALA A 1 92 ? -2.787 7.136 16.125 1.00 97.75 92 ALA A C 1
ATOM 653 O O . ALA A 1 92 ? -2.763 7.997 16.997 1.00 97.75 92 ALA A O 1
ATOM 654 N N . GLU A 1 93 ? -3.854 6.925 15.352 1.00 97.44 93 GLU A N 1
ATOM 655 C CA . GLU A 1 93 ? -5.106 7.694 15.419 1.00 97.44 93 GLU A CA 1
ATOM 656 C C . GLU A 1 93 ? -6.090 7.163 16.483 1.00 97.44 93 GLU A C 1
ATOM 658 O O . GLU A 1 93 ? -7.194 7.686 16.632 1.00 97.44 93 GLU A O 1
ATOM 663 N N . GLY A 1 94 ? -5.739 6.092 17.207 1.00 96.31 94 GLY A N 1
ATOM 664 C CA . GLY A 1 94 ? -6.595 5.495 18.238 1.00 96.31 94 GLY A CA 1
ATOM 665 C C . GLY A 1 94 ? -7.903 4.892 17.709 1.00 96.31 94 GLY A C 1
ATOM 666 O O . GLY A 1 94 ? -8.868 4.743 18.463 1.00 96.31 94 GLY A O 1
ATOM 667 N N . LEU A 1 95 ? -7.970 4.549 16.419 1.00 95.81 95 LEU A N 1
ATOM 668 C CA . LEU A 1 95 ? -9.152 3.930 15.830 1.00 95.81 95 LEU A CA 1
ATOM 669 C C . LEU A 1 95 ? -9.255 2.459 16.232 1.00 95.81 95 LEU A C 1
ATOM 671 O O . LEU A 1 95 ? -8.265 1.738 16.346 1.00 95.81 95 LEU A O 1
ATOM 675 N N . ARG A 1 96 ? -10.492 1.985 16.381 1.00 93.25 96 ARG A N 1
ATOM 676 C CA . ARG A 1 96 ? -10.766 0.576 16.663 1.00 93.25 96 ARG A CA 1
ATOM 677 C C . ARG A 1 96 ? -10.593 -0.267 15.392 1.00 93.25 96 ARG A C 1
ATOM 679 O O . ARG A 1 96 ? -11.323 -0.010 14.427 1.00 93.25 96 ARG A O 1
ATOM 686 N N . PRO A 1 97 ? -9.707 -1.283 15.369 1.00 90.06 97 PRO A N 1
ATOM 687 C CA . PRO A 1 97 ? -9.510 -2.138 14.197 1.00 90.06 97 PRO A CA 1
ATOM 688 C C . PRO A 1 97 ? -10.802 -2.828 13.748 1.00 90.06 97 PRO A C 1
ATOM 690 O O . PRO A 1 97 ? -11.127 -2.811 12.566 1.00 90.06 97 PRO A O 1
ATOM 693 N N . GLU A 1 98 ? -11.603 -3.320 14.698 1.00 89.50 98 GLU A N 1
ATOM 694 C CA . GLU A 1 98 ? -12.874 -4.012 14.415 1.00 89.50 98 GLU A CA 1
ATOM 695 C C . GLU A 1 98 ? -13.933 -3.114 13.748 1.00 89.50 98 GLU A C 1
ATOM 697 O O . GLU A 1 98 ? -14.899 -3.614 13.177 1.00 89.50 98 GLU A O 1
ATOM 702 N N . GLN A 1 99 ? -13.782 -1.789 13.845 1.00 91.31 99 GLN A N 1
ATOM 703 C CA . GLN A 1 99 ? -14.705 -0.801 13.275 1.00 91.31 99 GLN A CA 1
ATOM 704 C C . GLN A 1 99 ? -14.097 -0.039 12.089 1.00 91.31 99 GLN A C 1
ATOM 706 O O . GLN A 1 99 ? -14.768 0.794 11.480 1.00 91.31 99 GLN A O 1
ATOM 711 N N . THR A 1 100 ? -12.830 -0.299 11.754 1.00 92.31 100 THR A N 1
ATOM 712 C CA . THR A 1 100 ? -12.112 0.427 10.706 1.00 92.31 100 THR A CA 1
ATOM 713 C C . THR A 1 100 ? -12.016 -0.422 9.452 1.00 92.31 100 THR A C 1
ATOM 715 O O . THR A 1 100 ? -11.348 -1.451 9.414 1.00 92.31 100 THR A O 1
ATOM 718 N N . THR A 1 101 ? -12.670 0.024 8.383 1.00 93.44 101 THR A N 1
ATOM 719 C CA . THR A 1 101 ? -12.607 -0.659 7.092 1.00 93.44 101 THR A CA 1
ATOM 720 C C . THR A 1 101 ? -11.270 -0.408 6.398 1.00 93.44 101 THR A C 1
ATOM 722 O O . THR A 1 101 ? -10.725 0.697 6.422 1.00 93.44 101 THR A O 1
ATOM 725 N N . VAL A 1 102 ? -10.756 -1.421 5.696 1.00 93.75 102 VAL A N 1
ATOM 726 C CA . VAL A 1 102 ? -9.478 -1.309 4.970 1.00 93.75 102 VAL A CA 1
ATOM 727 C C . VAL A 1 102 ? -9.534 -0.223 3.886 1.00 93.75 102 VAL A C 1
ATOM 729 O O . VAL A 1 102 ? -8.563 0.497 3.676 1.00 93.75 102 VAL A O 1
ATOM 732 N N . SER A 1 103 ? -10.696 -0.010 3.262 1.00 93.50 103 SER A N 1
ATOM 733 C CA . SER A 1 103 ? -10.905 1.039 2.252 1.00 93.50 103 SER A CA 1
ATOM 734 C C . SER A 1 103 ? -10.764 2.475 2.785 1.00 93.50 103 SER A C 1
ATOM 736 O O . SER A 1 103 ? -10.580 3.406 1.990 1.00 93.50 103 SER A O 1
ATOM 738 N N . LYS A 1 104 ? -10.845 2.670 4.112 1.00 94.62 104 LYS A N 1
ATOM 739 C CA . LYS A 1 104 ? -10.599 3.953 4.788 1.00 94.62 104 LYS A CA 1
ATOM 740 C C . LYS A 1 104 ? -9.106 4.240 4.968 1.00 94.62 104 LYS A C 1
ATOM 742 O O . LYS A 1 104 ? -8.715 5.402 4.957 1.00 94.62 104 LYS A O 1
ATOM 747 N N . ILE A 1 105 ? -8.284 3.202 5.126 1.00 96.00 105 ILE A N 1
ATOM 748 C CA . ILE A 1 105 ? -6.859 3.341 5.466 1.00 96.00 105 ILE A CA 1
ATOM 749 C C . ILE A 1 105 ? -5.907 2.998 4.319 1.00 96.00 105 ILE A C 1
ATOM 751 O O . ILE A 1 105 ? -4.726 3.306 4.412 1.00 96.00 105 ILE A O 1
ATOM 755 N N . MET A 1 106 ? -6.389 2.372 3.246 1.00 96.44 106 MET A N 1
ATOM 756 C CA . MET A 1 106 ? -5.550 2.015 2.104 1.00 96.44 106 MET A CA 1
ATOM 757 C C . MET A 1 106 ? -5.023 3.248 1.359 1.00 96.44 106 MET A C 1
ATOM 759 O O . MET A 1 106 ? -5.619 4.330 1.377 1.00 96.44 106 MET A O 1
ATOM 763 N N . THR A 1 107 ? -3.926 3.066 0.635 1.00 96.56 107 THR A N 1
ATOM 764 C CA . THR A 1 107 ? -3.523 3.979 -0.435 1.00 96.56 107 THR A CA 1
ATOM 765 C C . THR A 1 107 ? -4.359 3.659 -1.670 1.00 96.56 107 THR A C 1
ATOM 767 O O . THR A 1 107 ? -4.334 2.531 -2.164 1.00 96.56 107 THR A O 1
ATOM 770 N N . ARG A 1 108 ? -5.161 4.629 -2.120 1.00 96.31 108 ARG A N 1
ATOM 771 C CA . ARG A 1 108 ? -6.066 4.478 -3.270 1.00 96.31 108 ARG A CA 1
ATOM 772 C C . ARG A 1 108 ? -5.331 4.745 -4.576 1.00 96.31 108 ARG A C 1
ATOM 774 O O . ARG A 1 108 ? -4.394 5.534 -4.585 1.00 96.31 108 ARG A O 1
ATOM 781 N N . ASN A 1 109 ? -5.820 4.144 -5.660 1.00 93.06 109 ASN A N 1
ATOM 782 C CA . ASN A 1 109 ? -5.357 4.396 -7.030 1.00 93.06 109 ASN A CA 1
ATOM 783 C C . ASN A 1 109 ? -3.824 4.282 -7.186 1.00 93.06 109 ASN A C 1
ATOM 785 O O . ASN A 1 109 ? -3.183 5.241 -7.614 1.00 93.06 109 ASN A O 1
ATOM 789 N N . PRO A 1 110 ? -3.212 3.146 -6.800 1.00 93.19 110 PRO A N 1
ATOM 790 C CA . PRO A 1 110 ? -1.772 2.971 -6.926 1.00 93.19 110 PRO A CA 1
ATOM 791 C C . PRO A 1 110 ? -1.345 3.055 -8.394 1.00 93.19 110 PRO A C 1
ATOM 793 O O . PRO A 1 110 ? -2.024 2.538 -9.281 1.00 93.19 110 PRO A O 1
ATOM 796 N N . ILE A 1 111 ? -0.186 3.659 -8.643 1.00 93.56 111 ILE A N 1
ATOM 797 C CA . ILE A 1 111 ? 0.466 3.593 -9.949 1.00 93.56 111 ILE A CA 1
ATOM 798 C C . ILE A 1 111 ? 0.978 2.166 -10.148 1.00 93.56 111 ILE A C 1
ATOM 800 O O . ILE A 1 111 ? 1.633 1.601 -9.271 1.00 93.56 111 ILE A O 1
ATOM 804 N N . PHE A 1 112 ? 0.678 1.579 -11.304 1.00 93.31 112 PHE A N 1
ATOM 805 C CA . PHE A 1 112 ? 1.093 0.224 -11.648 1.00 93.31 112 PHE A CA 1
ATOM 806 C C . PHE A 1 112 ? 1.628 0.138 -13.082 1.00 93.31 112 PHE A C 1
ATOM 808 O O . PHE A 1 112 ? 1.503 1.064 -13.894 1.00 93.31 112 PHE A O 1
ATOM 815 N N . VAL A 1 113 ? 2.262 -0.989 -13.381 1.00 94.62 113 VAL A N 1
ATOM 816 C CA . VAL A 1 113 ? 2.710 -1.385 -14.719 1.00 94.62 113 VAL A CA 1
ATOM 817 C C . VAL A 1 113 ? 2.109 -2.739 -15.068 1.00 94.62 113 VAL A C 1
ATOM 819 O O . VAL A 1 113 ? 1.718 -3.489 -14.170 1.00 94.62 113 VAL A O 1
ATOM 822 N N . ASN A 1 114 ? 2.029 -3.041 -16.360 1.00 94.25 114 ASN A N 1
ATOM 823 C CA . ASN A 1 114 ? 1.570 -4.344 -16.817 1.00 94.25 114 ASN A CA 1
ATOM 824 C C . ASN A 1 114 ? 2.710 -5.367 -16.735 1.00 94.25 114 ASN A C 1
ATOM 826 O O . ASN A 1 114 ? 3.881 -5.012 -16.600 1.00 94.25 114 ASN A O 1
ATOM 830 N N . SER A 1 115 ? 2.372 -6.651 -16.830 1.00 94.56 115 SER A N 1
ATOM 831 C CA . SER A 1 115 ? 3.359 -7.737 -16.800 1.00 94.56 115 SER A CA 1
ATOM 832 C C . SER A 1 115 ? 4.291 -7.762 -18.016 1.00 94.56 115 SER A C 1
ATOM 834 O O . SER A 1 115 ? 5.351 -8.373 -17.949 1.00 94.56 115 SER A O 1
ATOM 836 N N . ASP A 1 116 ? 3.882 -7.141 -19.122 1.00 96.88 116 ASP A N 1
ATOM 837 C CA . ASP A 1 116 ? 4.625 -7.015 -20.379 1.00 96.88 116 ASP A CA 1
ATOM 838 C C . ASP A 1 116 ? 5.381 -5.680 -20.513 1.00 96.88 116 ASP A C 1
ATOM 840 O O . ASP A 1 116 ? 6.172 -5.518 -21.442 1.00 96.88 116 ASP A O 1
ATOM 844 N N . SER A 1 117 ? 5.190 -4.741 -19.577 1.00 96.69 117 SER A N 1
ATOM 845 C CA . SER A 1 117 ? 5.943 -3.484 -19.530 1.00 96.69 117 SER A CA 1
ATOM 846 C C . SER A 1 117 ? 7.433 -3.727 -19.296 1.00 96.69 117 SER A C 1
ATOM 848 O O . SER A 1 117 ? 7.841 -4.603 -18.528 1.00 96.69 117 SER A O 1
ATOM 850 N N . LEU A 1 118 ? 8.271 -2.883 -19.900 1.00 97.81 118 LEU A N 1
ATOM 851 C CA . LEU A 1 118 ? 9.711 -2.933 -19.664 1.00 97.81 118 LEU A CA 1
ATOM 852 C C . LEU A 1 118 ? 10.038 -2.520 -18.222 1.00 97.81 118 LEU A C 1
ATOM 854 O O . LEU A 1 118 ? 9.446 -1.594 -17.667 1.00 97.81 118 LEU A O 1
ATOM 858 N N . ALA A 1 119 ? 11.070 -3.132 -17.633 1.00 96.88 119 ALA A N 1
ATOM 859 C CA . ALA A 1 119 ? 11.535 -2.777 -16.288 1.00 96.88 119 ALA A CA 1
ATOM 860 C C . ALA A 1 119 ? 11.902 -1.285 -16.158 1.00 96.88 119 ALA A C 1
ATOM 862 O O . ALA A 1 119 ? 11.718 -0.686 -15.099 1.00 96.88 119 ALA A O 1
ATOM 863 N N . ILE A 1 120 ? 12.380 -0.668 -17.245 1.00 97.06 120 ILE A N 1
ATOM 864 C CA . ILE A 1 120 ? 12.700 0.761 -17.266 1.00 97.06 120 ILE A CA 1
ATOM 865 C C . ILE A 1 120 ? 11.455 1.642 -17.129 1.00 97.06 120 ILE A C 1
ATOM 867 O O . ILE A 1 120 ? 11.519 2.660 -16.448 1.00 97.06 120 ILE A O 1
ATOM 871 N N . GLU A 1 121 ? 10.316 1.240 -17.696 1.00 96.50 121 GLU A N 1
ATOM 872 C CA . GLU A 1 121 ? 9.055 1.972 -17.544 1.00 96.50 121 GLU A CA 1
ATOM 873 C C . GLU A 1 121 ? 8.587 1.927 -16.088 1.00 96.50 121 GLU A C 1
ATOM 875 O O . GLU A 1 121 ? 8.162 2.941 -15.535 1.00 96.50 121 GLU A O 1
ATOM 880 N N . ALA A 1 122 ? 8.726 0.768 -15.434 1.00 96.12 122 ALA A N 1
ATOM 881 C CA . ALA A 1 122 ? 8.430 0.627 -14.012 1.00 96.12 122 ALA A CA 1
ATOM 882 C C . ALA A 1 122 ? 9.314 1.545 -13.157 1.00 96.12 122 ALA A C 1
ATOM 884 O O . ALA A 1 122 ? 8.798 2.277 -12.314 1.00 96.12 122 ALA A O 1
ATOM 885 N N . LEU A 1 123 ? 10.627 1.559 -13.413 1.00 96.81 123 LEU A N 1
ATOM 886 C CA . LEU A 1 123 ? 11.567 2.445 -12.721 1.00 96.81 123 LEU A CA 1
ATOM 887 C C . LEU A 1 123 ? 11.237 3.924 -12.947 1.00 96.81 123 LEU A C 1
ATOM 889 O O . LEU A 1 123 ? 11.239 4.701 -11.997 1.00 96.81 123 LEU A O 1
ATOM 893 N N . GLN A 1 124 ? 10.913 4.317 -14.180 1.00 95.88 124 GLN A N 1
ATOM 894 C CA . GLN A 1 124 ? 10.525 5.691 -14.499 1.00 95.88 124 GLN A CA 1
ATO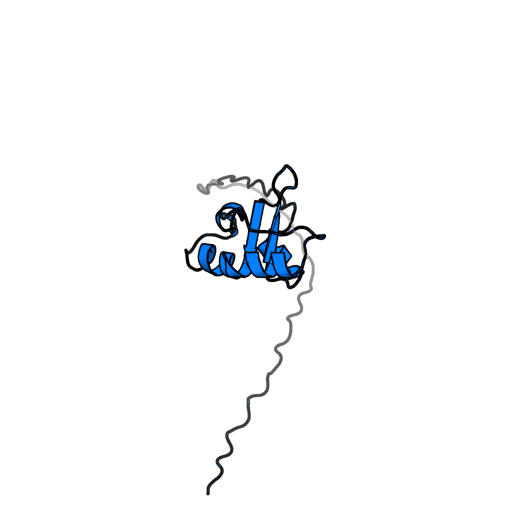M 895 C C . GLN A 1 124 ? 9.282 6.125 -13.716 1.00 95.88 124 GLN A C 1
ATOM 897 O O . GLN A 1 124 ? 9.300 7.200 -13.118 1.00 95.88 124 GLN A O 1
ATOM 902 N N . LYS A 1 125 ? 8.247 5.274 -13.645 1.00 95.25 125 LYS A N 1
ATOM 903 C CA . LYS A 1 125 ? 7.058 5.543 -12.822 1.00 95.25 125 LYS A CA 1
ATOM 904 C C . LYS A 1 125 ? 7.396 5.649 -11.332 1.00 95.25 125 LYS A C 1
ATOM 906 O O . LYS A 1 125 ? 6.892 6.539 -10.664 1.00 95.25 125 LYS A O 1
ATOM 911 N N . MET A 1 126 ? 8.281 4.795 -10.807 1.00 95.56 126 MET 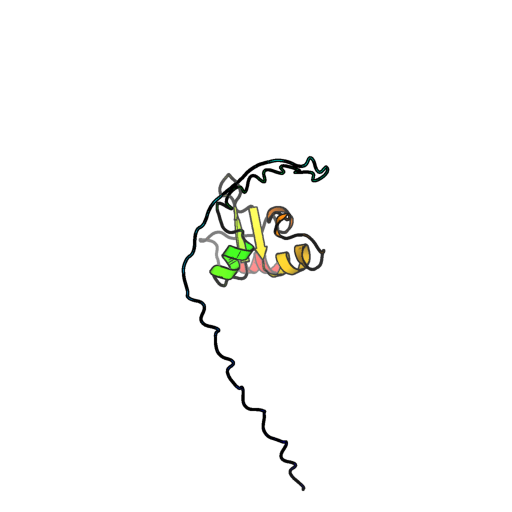A N 1
ATOM 912 C CA . MET A 1 126 ? 8.699 4.864 -9.396 1.00 95.56 126 MET A CA 1
ATOM 913 C C . MET A 1 126 ? 9.429 6.169 -9.043 1.00 95.56 126 MET A C 1
ATOM 915 O O . MET A 1 126 ? 9.309 6.638 -7.916 1.00 95.56 126 MET A O 1
ATOM 919 N N . VAL A 1 127 ? 10.193 6.743 -9.979 1.00 96.00 127 VAL A N 1
ATOM 920 C CA . VAL A 1 127 ? 10.946 7.993 -9.761 1.00 96.00 127 VAL A CA 1
ATOM 921 C C . VAL A 1 127 ? 10.053 9.230 -9.863 1.00 96.00 127 VAL A C 1
ATOM 923 O O . VAL A 1 127 ? 10.295 10.212 -9.167 1.00 96.00 127 VAL A O 1
ATOM 926 N N . GLN A 1 128 ? 9.040 9.200 -10.728 1.00 92.62 128 GLN A N 1
ATOM 927 C CA . GLN A 1 128 ? 8.121 10.326 -10.926 1.00 92.62 128 GLN A CA 1
ATOM 928 C C . GLN A 1 128 ? 7.144 10.499 -9.753 1.00 92.62 128 GLN A C 1
ATOM 930 O O . GLN A 1 128 ? 6.734 11.629 -9.483 1.00 92.62 128 GLN A O 1
ATOM 935 N N . GLY A 1 129 ? 6.851 9.408 -9.033 1.00 78.94 129 GLY A N 1
ATOM 936 C CA . GLY A 1 129 ? 5.787 9.368 -8.025 1.00 78.94 129 GLY A CA 1
ATOM 937 C C . GLY A 1 129 ? 4.406 9.429 -8.660 1.00 78.94 129 GLY A C 1
ATOM 938 O O . GLY A 1 129 ? 3.461 9.746 -7.906 1.00 78.94 129 GLY A O 1
#

Organism: Salix viminalis (NCBI:txid40686)

pLDDT: mean 74.66, std 24.51, range [33.44, 97.81]